Protein AF-A0A1B7WK94-F1 (afdb_monomer)

pLDDT: mean 87.26, std 15.66, range [40.94, 98.75]

Foldseek 3Di:
DDDDFDWDKDWDADPNQIKIWIDGPVAPPQIAIDSDPVRRVVRSVVVRVVRVVVVVVVVVVVVVVVCVVCVVVDDDPPPDD

Radius of gyration: 22.15 Å; Cα contacts (8 Å, |Δi|>4): 81; chains: 1; bounding box: 37×21×78 Å

Sequence (81 aa):
MQTLIRLKIERFIEQDQEYFVATSDDLQGLVAEGKTVQEAIEIAEDVAKVLLELEKEAVQTRNLYYNYQVGWVAKPNTTNY

Solvent-accessible surface area (backbone atoms only — not comparable to full-atom values): 4911 Å² total; per-residue (Å²): 138,89,81,90,73,65,72,49,77,45,82,48,76,56,95,96,42,64,36,22,39,28,34,31,92,80,42,86,90,44,69,21,69,20,78,39,70,66,49,8,49,57,48,36,53,56,50,46,54,52,51,57,49,52,53,50,53,53,52,51,54,50,52,51,52,51,52,66,61,53,66,78,73,71,76,83,83,81,77,77,129

Mean predicted aligned error: 8.24 Å

Structure (mmCIF, N/CA/C/O backbone):
data_AF-A0A1B7WK94-F1
#
_entry.id   AF-A0A1B7WK94-F1
#
loop_
_atom_site.group_PDB
_atom_site.id
_atom_site.type_symbol
_atom_site.label_atom_id
_atom_site.label_alt_id
_atom_site.label_comp_id
_atom_site.label_asym_id
_atom_site.label_entity_id
_atom_site.label_seq_id
_atom_site.pdbx_PDB_ins_code
_atom_site.Cartn_x
_atom_site.Cartn_y
_atom_site.Cartn_z
_atom_site.occupancy
_atom_site.B_iso_or_equiv
_atom_site.auth_seq_id
_atom_site.auth_comp_id
_atom_site.auth_asym_id
_atom_site.auth_atom_id
_atom_site.pdbx_PDB_model_num
ATOM 1 N N . MET A 1 1 ? 4.573 11.574 -14.548 1.00 69.12 1 MET A N 1
ATOM 2 C CA . MET A 1 1 ? 3.769 10.412 -14.985 1.00 69.12 1 MET A CA 1
ATOM 3 C C . MET A 1 1 ? 2.613 10.297 -14.020 1.00 69.12 1 MET A C 1
ATOM 5 O O . MET A 1 1 ? 2.857 10.427 -12.829 1.00 69.12 1 MET A O 1
ATOM 9 N N . GLN A 1 2 ? 1.392 10.136 -14.514 1.00 78.81 2 GLN A N 1
ATOM 10 C CA . GLN A 1 2 ? 0.224 9.922 -13.667 1.00 78.81 2 GLN A CA 1
ATOM 11 C C . GLN A 1 2 ? -0.273 8.502 -13.930 1.00 78.81 2 GLN A C 1
ATOM 13 O O . GLN A 1 2 ? -0.537 8.159 -15.081 1.00 78.81 2 GLN A O 1
ATOM 18 N N . THR A 1 3 ? -0.355 7.692 -12.877 1.00 88.94 3 THR A N 1
ATOM 19 C CA . THR A 1 3 ? -0.857 6.313 -12.920 1.00 88.94 3 THR A CA 1
ATOM 20 C C . THR A 1 3 ? -2.070 6.230 -12.011 1.00 88.94 3 THR A C 1
ATOM 22 O O . THR A 1 3 ? -2.048 6.761 -10.903 1.00 88.94 3 THR A O 1
ATOM 25 N N . LEU A 1 4 ? -3.130 5.579 -12.483 1.00 94.56 4 LEU A N 1
ATOM 26 C CA . LEU A 1 4 ? -4.282 5.246 -11.657 1.00 94.56 4 LEU A CA 1
ATOM 27 C C . LEU A 1 4 ? -4.096 3.824 -11.119 1.00 94.56 4 LEU A C 1
ATOM 29 O O . LEU A 1 4 ? -3.991 2.892 -11.911 1.00 94.56 4 LEU A O 1
ATOM 33 N N . ILE A 1 5 ? -4.057 3.675 -9.795 1.00 95.25 5 ILE A N 1
ATOM 34 C CA . ILE A 1 5 ? -3.936 2.387 -9.098 1.00 95.25 5 ILE A CA 1
ATOM 35 C C . ILE A 1 5 ? -5.170 2.225 -8.219 1.00 95.25 5 ILE A C 1
ATOM 37 O O . ILE A 1 5 ? -5.494 3.122 -7.438 1.00 95.25 5 ILE A O 1
ATOM 41 N N . ARG A 1 6 ? -5.877 1.099 -8.340 1.00 97.56 6 ARG A N 1
ATOM 42 C CA . ARG A 1 6 ? -7.011 0.798 -7.460 1.00 97.56 6 ARG A CA 1
ATOM 43 C C . ARG A 1 6 ? -6.506 0.174 -6.169 1.00 97.56 6 ARG A C 1
ATOM 45 O O . ARG A 1 6 ? -5.846 -0.862 -6.199 1.00 97.56 6 ARG A O 1
ATOM 52 N N . LEU A 1 7 ? -6.842 0.793 -5.041 1.00 98.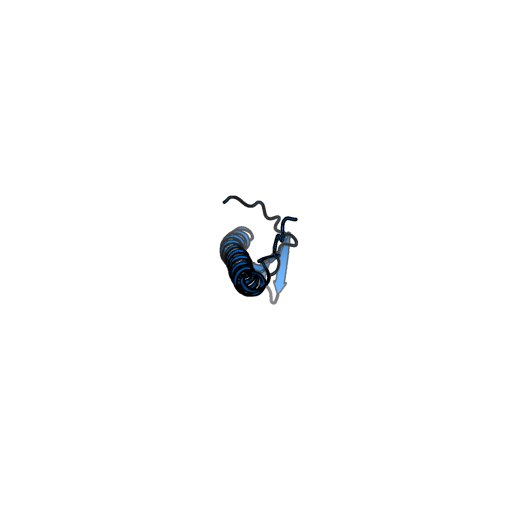12 7 LEU A N 1
ATOM 53 C CA . LEU A 1 7 ? -6.552 0.251 -3.718 1.00 98.12 7 LEU A CA 1
ATOM 54 C C . LEU A 1 7 ? -7.744 -0.553 -3.198 1.00 98.12 7 LEU A C 1
ATOM 56 O O . LEU A 1 7 ? -8.889 -0.096 -3.248 1.00 98.12 7 LEU A O 1
ATOM 60 N N . LYS A 1 8 ? -7.457 -1.728 -2.645 1.00 98.44 8 LYS A N 1
ATOM 61 C CA . LYS A 1 8 ? -8.350 -2.472 -1.764 1.00 98.44 8 LYS A CA 1
ATOM 62 C C . LYS A 1 8 ? -7.929 -2.165 -0.329 1.00 98.44 8 LYS A C 1
ATOM 64 O O . LYS A 1 8 ? -6.806 -2.475 0.059 1.00 98.44 8 LYS A O 1
ATOM 69 N N . ILE A 1 9 ? -8.821 -1.537 0.434 1.00 98.50 9 ILE A N 1
ATOM 70 C CA . ILE A 1 9 ? -8.605 -1.243 1.854 1.00 98.50 9 ILE A CA 1
ATOM 71 C C . ILE A 1 9 ? -9.359 -2.276 2.684 1.00 98.50 9 ILE A C 1
ATOM 73 O O . ILE A 1 9 ? -10.572 -2.432 2.535 1.00 98.50 9 ILE A O 1
ATOM 77 N N . GLU A 1 10 ? -8.647 -2.956 3.572 1.00 98.44 10 GLU A N 1
ATOM 78 C CA . GLU A 1 10 ? -9.209 -3.911 4.521 1.00 98.44 10 GLU A CA 1
ATOM 79 C C . GLU A 1 10 ? -8.952 -3.436 5.947 1.00 98.44 10 GLU A C 1
ATOM 81 O O . GLU A 1 10 ? -7.895 -2.889 6.257 1.00 98.44 10 GLU A O 1
ATOM 86 N N . ARG A 1 11 ? -9.946 -3.627 6.814 1.00 98.19 11 ARG A N 1
ATOM 87 C CA . ARG A 1 11 ? -9.856 -3.302 8.235 1.00 98.19 11 ARG A CA 1
ATOM 88 C C . ARG A 1 11 ? -9.575 -4.564 9.035 1.00 98.19 11 ARG A C 1
ATOM 90 O O . ARG A 1 11 ? -10.273 -5.563 8.858 1.00 98.19 11 ARG A O 1
ATOM 97 N N . PHE A 1 12 ? -8.671 -4.448 9.994 1.00 98.12 12 PHE A N 1
ATOM 98 C CA . PHE A 1 12 ? -8.316 -5.496 10.935 1.00 98.12 12 PHE A CA 1
ATOM 99 C C . PHE A 1 12 ? -8.471 -5.005 12.371 1.00 98.12 12 PHE A C 1
ATOM 101 O O . PHE A 1 12 ? -8.370 -3.810 12.653 1.00 98.12 12 PHE A O 1
ATOM 108 N N . ILE A 1 13 ? -8.768 -5.944 13.268 1.00 97.31 13 ILE A N 1
ATOM 109 C CA . ILE A 1 13 ? -8.857 -5.703 14.706 1.00 97.31 13 ILE A CA 1
ATOM 110 C C . ILE A 1 13 ? -8.107 -6.836 15.397 1.00 97.31 13 ILE A C 1
ATOM 112 O O . ILE A 1 13 ? -8.525 -7.992 15.316 1.00 97.31 13 ILE A O 1
ATOM 116 N N . GLU A 1 14 ? -7.027 -6.501 16.092 1.00 94.38 14 GLU A N 1
ATOM 117 C CA . GLU A 1 14 ? -6.222 -7.441 16.868 1.00 94.38 14 GLU A CA 1
ATOM 118 C C . GLU A 1 14 ? -5.952 -6.855 18.253 1.00 94.38 14 GLU A C 1
ATOM 120 O O . GLU A 1 14 ? -5.560 -5.700 18.373 1.00 94.38 14 GLU A O 1
ATOM 125 N N . GLN A 1 15 ? -6.167 -7.642 19.314 1.00 93.56 15 GLN A N 1
ATOM 126 C CA . GLN A 1 15 ? -5.878 -7.232 20.701 1.00 93.56 15 GLN A CA 1
ATOM 127 C C . GLN A 1 15 ? -6.459 -5.849 21.082 1.00 93.56 15 GLN A C 1
ATOM 129 O O . GLN A 1 15 ? -5.772 -5.026 21.683 1.00 93.56 15 GLN A O 1
ATOM 134 N N . ASP A 1 16 ? -7.718 -5.590 20.706 1.00 94.19 16 ASP A N 1
ATOM 135 C CA . ASP A 1 16 ? -8.4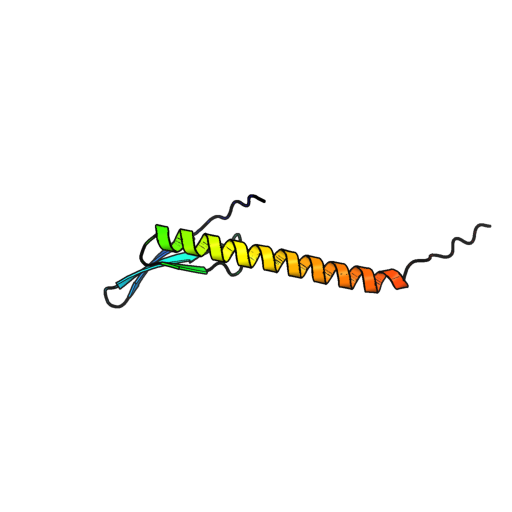18 -4.305 20.894 1.00 94.19 16 ASP A CA 1
ATOM 136 C C . ASP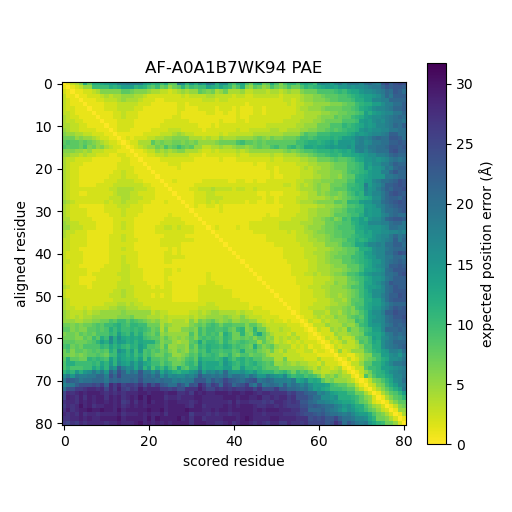 A 1 16 ? -7.786 -3.094 20.169 1.00 94.19 16 ASP A C 1
ATOM 138 O O . ASP A 1 16 ? -8.124 -1.946 20.462 1.00 94.19 16 ASP A O 1
ATOM 142 N N . GLN A 1 17 ? -6.904 -3.322 19.191 1.00 94.50 17 GLN A N 1
ATOM 143 C CA . GLN A 1 17 ? -6.362 -2.296 18.298 1.00 94.50 17 GLN A CA 1
ATOM 144 C C . GLN A 1 17 ? -6.903 -2.474 16.877 1.00 94.50 17 GLN A C 1
ATOM 146 O O . GLN A 1 17 ? -6.911 -3.577 16.334 1.00 94.50 17 GLN A O 1
ATOM 151 N N . GLU A 1 18 ? -7.358 -1.377 16.275 1.00 97.19 18 GLU A N 1
ATOM 152 C CA . GLU A 1 18 ? -7.824 -1.315 14.886 1.00 97.19 18 GLU A CA 1
ATOM 153 C C . GLU A 1 18 ? -6.706 -0.782 13.984 1.00 97.19 18 GLU A C 1
ATOM 155 O O . GLU A 1 18 ? -6.011 0.174 14.338 1.00 97.19 18 GLU A O 1
ATOM 160 N N . TYR A 1 19 ? -6.554 -1.384 12.808 1.00 98.31 19 TYR A N 1
ATOM 161 C CA . TYR A 1 19 ? -5.649 -0.917 11.762 1.00 98.31 19 TYR A CA 1
ATOM 162 C C . TYR A 1 19 ? -6.206 -1.254 10.377 1.00 98.31 19 TYR A C 1
ATOM 164 O O . TYR A 1 19 ? -7.158 -2.026 10.218 1.00 98.31 19 TYR A O 1
ATOM 172 N N . PHE A 1 20 ? -5.626 -0.630 9.359 1.00 98.69 20 PHE A N 1
ATOM 173 C CA . PHE A 1 20 ? -6.069 -0.706 7.975 1.00 98.69 20 PHE A CA 1
ATOM 174 C C . PHE A 1 20 ? -4.908 -1.119 7.090 1.00 98.69 20 PHE A C 1
ATOM 176 O O . PHE A 1 20 ? -3.823 -0.555 7.194 1.00 98.69 20 PHE A O 1
ATOM 183 N N . VAL A 1 21 ? -5.160 -2.061 6.187 1.00 98.56 21 VAL A N 1
ATOM 184 C CA . VAL A 1 21 ? -4.182 -2.510 5.198 1.00 98.56 21 VAL A CA 1
ATOM 185 C C . VAL A 1 21 ? -4.683 -2.152 3.806 1.00 98.56 21 VAL A C 1
ATOM 187 O O . VAL A 1 21 ? -5.794 -2.513 3.416 1.00 98.56 21 VAL A O 1
ATOM 190 N N . ALA A 1 22 ? -3.855 -1.436 3.056 1.00 98.75 22 ALA A N 1
ATOM 191 C CA . ALA A 1 22 ? -4.035 -1.125 1.652 1.00 98.75 22 ALA A CA 1
ATOM 192 C C . ALA A 1 22 ? -3.237 -2.110 0.793 1.00 98.75 22 ALA A C 1
ATOM 194 O O . ALA A 1 22 ? -2.030 -2.266 0.970 1.00 98.75 22 ALA A O 1
ATOM 195 N N . THR A 1 23 ? -3.907 -2.752 -0.160 1.00 98.62 23 THR A N 1
ATOM 196 C CA . THR A 1 23 ? -3.296 -3.632 -1.169 1.00 98.62 23 THR A CA 1
ATOM 197 C C . THR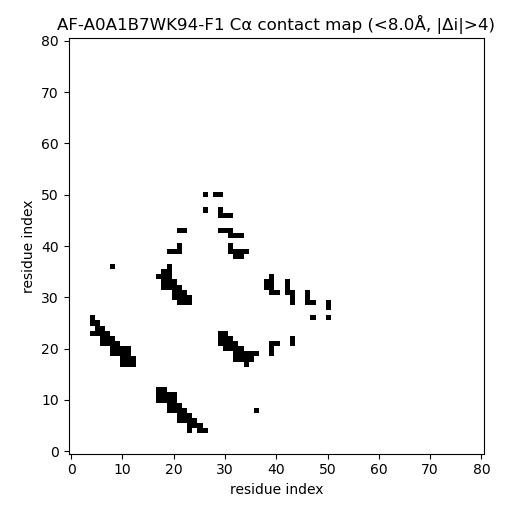 A 1 23 ? -3.770 -3.246 -2.567 1.00 98.62 23 THR A C 1
ATOM 199 O O . THR A 1 23 ? -4.748 -2.507 -2.715 1.00 98.62 23 THR A O 1
ATOM 202 N N . SER A 1 24 ? -3.089 -3.715 -3.614 1.00 98.12 24 SER A N 1
ATOM 203 C CA . SER A 1 24 ? -3.541 -3.518 -4.994 1.00 98.12 24 SER A CA 1
ATOM 204 C C . SER A 1 24 ? -3.198 -4.704 -5.884 1.00 98.12 24 SER A C 1
ATOM 206 O O . SER A 1 24 ? -2.050 -5.137 -5.931 1.00 98.12 24 SER A O 1
ATOM 208 N N . ASP A 1 25 ? -4.184 -5.169 -6.652 1.00 96.94 25 ASP A N 1
ATOM 209 C CA . ASP A 1 25 ? -3.971 -6.149 -7.723 1.00 96.94 25 ASP A CA 1
ATOM 210 C C . ASP A 1 25 ? -3.364 -5.504 -8.985 1.00 96.94 25 ASP A C 1
ATOM 212 O O . ASP A 1 25 ? -2.835 -6.204 -9.846 1.00 96.94 25 ASP A O 1
ATOM 216 N N . ASP A 1 26 ? -3.428 -4.170 -9.100 1.00 95.56 26 ASP A N 1
ATOM 217 C CA . ASP A 1 26 ? -2.883 -3.422 -10.240 1.00 95.56 26 ASP A CA 1
ATOM 218 C C . ASP A 1 26 ? -1.357 -3.225 -10.124 1.00 95.56 26 ASP A C 1
ATOM 220 O O . ASP A 1 26 ? -0.697 -2.978 -11.134 1.00 95.56 26 ASP A O 1
ATOM 224 N N . LEU A 1 27 ? -0.788 -3.315 -8.913 1.00 96.12 27 LEU A N 1
ATOM 225 C CA . LEU A 1 27 ? 0.642 -3.116 -8.659 1.00 96.12 27 LEU A CA 1
ATOM 226 C C . LEU A 1 27 ? 1.188 -4.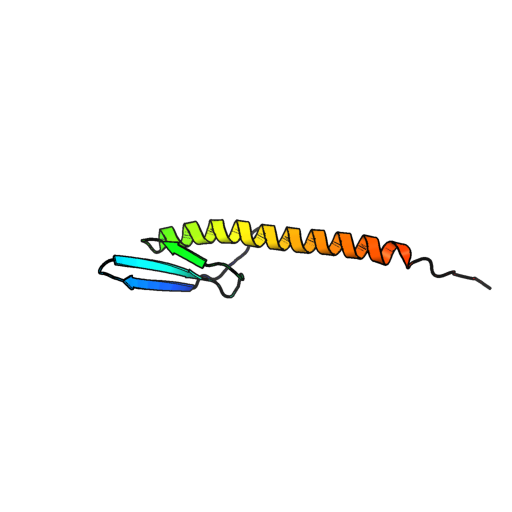166 -7.687 1.00 96.12 27 LEU A C 1
ATOM 228 O O . LEU A 1 27 ? 0.971 -4.102 -6.476 1.00 96.12 27 LEU A O 1
ATOM 232 N N . GLN A 1 28 ? 1.945 -5.122 -8.228 1.00 95.00 28 GLN A N 1
ATOM 233 C CA . GLN A 1 28 ? 2.525 -6.208 -7.445 1.00 95.00 28 GLN A CA 1
ATOM 234 C C . GLN A 1 28 ? 3.446 -5.681 -6.338 1.00 95.00 28 GLN A C 1
ATOM 236 O O . GLN A 1 28 ? 4.305 -4.833 -6.569 1.00 95.00 28 GLN A O 1
ATOM 241 N N . GLY A 1 29 ? 3.294 -6.245 -5.137 1.00 95.94 29 GLY A N 1
ATOM 242 C CA . GLY A 1 29 ? 4.105 -5.885 -3.974 1.00 95.94 29 GLY A CA 1
ATOM 243 C C . GLY A 1 29 ? 3.600 -4.657 -3.218 1.00 95.94 29 GLY A C 1
ATOM 244 O O . GLY A 1 29 ? 4.173 -4.332 -2.181 1.00 95.94 29 GLY A O 1
ATOM 245 N N . LEU A 1 30 ? 2.526 -4.001 -3.680 1.00 98.38 30 LEU A N 1
ATOM 246 C CA . LEU A 1 30 ? 1.897 -2.917 -2.933 1.00 98.38 30 LEU A CA 1
ATOM 247 C C . LEU A 1 30 ? 1.127 -3.486 -1.740 1.00 98.38 30 LEU A C 1
ATOM 249 O O . LEU A 1 30 ? 0.049 -4.065 -1.890 1.00 98.38 30 LEU A O 1
ATOM 253 N N . VAL A 1 31 ? 1.694 -3.280 -0.554 1.00 98.12 31 VAL A N 1
ATOM 254 C CA . VAL A 1 31 ? 1.064 -3.505 0.747 1.00 98.12 31 VAL A CA 1
ATOM 255 C C . VAL A 1 31 ? 1.472 -2.352 1.658 1.00 98.12 31 VAL A C 1
ATOM 257 O O . VAL A 1 31 ? 2.660 -2.057 1.779 1.00 98.12 31 VAL A O 1
ATOM 260 N N . ALA A 1 32 ? 0.504 -1.697 2.288 1.00 98.62 32 ALA A N 1
ATOM 261 C CA . ALA A 1 32 ? 0.738 -0.612 3.234 1.00 98.62 32 ALA A CA 1
ATOM 262 C C . ALA A 1 32 ? -0.232 -0.712 4.412 1.00 98.62 32 ALA A C 1
ATOM 264 O O . ALA A 1 32 ? -1.399 -1.033 4.216 1.00 98.62 32 ALA A O 1
ATOM 265 N N . GLU A 1 33 ? 0.237 -0.426 5.622 1.00 98.38 33 GLU A N 1
ATOM 266 C CA . GLU A 1 33 ? -0.568 -0.459 6.846 1.00 98.38 33 GLU A CA 1
ATOM 267 C C . GLU A 1 33 ? -0.635 0.936 7.472 1.00 98.38 33 GLU A C 1
ATOM 269 O O . GLU A 1 33 ? 0.368 1.645 7.488 1.00 98.38 33 GLU A O 1
ATOM 274 N N . GLY A 1 34 ? -1.791 1.316 8.015 1.00 98.12 34 GLY A N 1
ATOM 275 C CA . GLY A 1 34 ? -1.963 2.535 8.803 1.00 98.12 34 GLY A CA 1
ATOM 276 C C . GLY A 1 34 ? -3.017 2.375 9.897 1.00 98.12 34 GLY A C 1
ATOM 277 O O . GLY A 1 34 ? -3.900 1.522 9.820 1.00 98.12 34 GLY A O 1
ATOM 278 N N . LYS A 1 35 ? -2.972 3.232 10.919 1.00 97.62 35 LYS A N 1
ATOM 279 C CA . LYS A 1 35 ? -3.981 3.296 11.993 1.00 97.62 35 LYS A CA 1
ATOM 280 C C . LYS A 1 35 ? -5.298 3.889 11.508 1.00 97.62 35 LYS A C 1
ATOM 282 O O . LYS A 1 35 ? -6.333 3.719 12.143 1.00 97.62 35 LYS A O 1
ATOM 287 N N . THR A 1 36 ? -5.264 4.607 10.387 1.00 98.38 36 THR A N 1
ATOM 288 C CA . THR A 1 36 ? -6.446 5.143 9.707 1.00 98.38 36 THR A CA 1
ATOM 289 C C . THR A 1 36 ? -6.408 4.807 8.222 1.00 98.38 36 THR A C 1
ATOM 291 O O . THR A 1 36 ? -5.345 4.556 7.655 1.00 98.38 36 THR A O 1
ATOM 294 N N . VAL A 1 37 ? -7.571 4.866 7.567 1.00 98.38 37 VAL A N 1
ATOM 295 C CA . VAL A 1 37 ? -7.671 4.708 6.107 1.00 98.38 37 VAL A CA 1
ATOM 296 C C . VAL A 1 37 ? -6.790 5.725 5.375 1.00 98.38 37 VAL A C 1
ATOM 298 O O . VAL A 1 37 ? -6.114 5.362 4.420 1.00 98.38 37 VAL A O 1
ATOM 301 N N . GLN A 1 38 ? -6.771 6.981 5.832 1.00 98.50 38 GLN A N 1
ATOM 302 C CA . GLN A 1 38 ? -5.975 8.045 5.217 1.00 98.50 38 GLN A CA 1
ATOM 303 C C . GLN A 1 38 ? -4.473 7.750 5.307 1.00 98.50 38 GLN A C 1
ATOM 305 O O . GLN A 1 38 ? -3.772 7.849 4.307 1.00 98.50 38 GLN A O 1
ATOM 310 N N . GLU A 1 39 ? -3.997 7.326 6.479 1.00 98.62 39 GLU A N 1
ATOM 311 C CA . GLU A 1 39 ? -2.591 6.964 6.688 1.00 98.62 39 GLU A CA 1
ATOM 312 C C . GLU A 1 39 ? -2.177 5.782 5.799 1.00 98.62 39 GLU A C 1
ATOM 314 O O . GLU A 1 39 ? -1.143 5.838 5.139 1.00 98.62 39 GLU A O 1
ATOM 319 N N . ALA A 1 40 ? -3.016 4.743 5.700 1.00 98.69 40 ALA A N 1
ATOM 320 C CA . ALA A 1 40 ? -2.748 3.610 4.815 1.00 98.69 40 ALA A CA 1
ATOM 321 C C . ALA A 1 40 ? -2.675 4.031 3.333 1.00 98.69 40 ALA A C 1
ATOM 323 O O . ALA A 1 40 ? -1.867 3.487 2.583 1.00 98.69 40 ALA A O 1
ATOM 324 N N . ILE A 1 41 ? -3.485 5.011 2.906 1.00 98.44 41 ILE A N 1
ATOM 325 C CA . ILE A 1 41 ? -3.448 5.567 1.543 1.00 98.44 41 ILE A CA 1
ATOM 326 C C . ILE A 1 41 ? -2.161 6.365 1.304 1.00 98.44 41 ILE A C 1
ATOM 328 O O . ILE A 1 41 ? -1.529 6.183 0.266 1.00 98.44 41 ILE A O 1
ATOM 332 N N . GLU A 1 42 ? -1.761 7.221 2.245 1.00 98.44 42 GLU A N 1
ATOM 333 C CA . GLU A 1 42 ? -0.530 8.018 2.144 1.00 98.44 42 GLU A CA 1
ATOM 334 C C . GLU A 1 42 ? 0.707 7.114 2.052 1.00 98.44 42 GLU A C 1
ATOM 336 O O . GLU A 1 42 ? 1.545 7.287 1.167 1.00 98.44 42 GLU A O 1
ATOM 341 N N . ILE A 1 43 ? 0.772 6.075 2.889 1.00 98.56 43 ILE A N 1
ATOM 342 C CA . ILE A 1 43 ? 1.857 5.088 2.845 1.00 98.56 43 ILE A CA 1
ATOM 343 C C . ILE A 1 43 ? 1.805 4.286 1.535 1.00 98.56 43 ILE A C 1
ATOM 345 O O . ILE A 1 43 ? 2.844 4.056 0.915 1.00 98.56 43 ILE A O 1
ATOM 349 N N . ALA A 1 44 ? 0.615 3.892 1.064 1.00 98.50 44 ALA A N 1
ATOM 3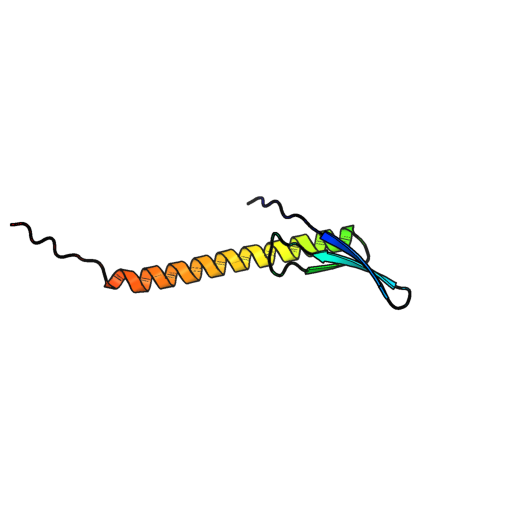50 C CA . ALA A 1 44 ? 0.461 3.198 -0.215 1.00 98.50 44 ALA A CA 1
ATOM 351 C C . ALA A 1 44 ? 0.946 4.040 -1.405 1.00 98.50 44 ALA A C 1
ATOM 353 O O . ALA A 1 44 ? 1.503 3.480 -2.350 1.00 98.50 44 ALA A O 1
ATOM 354 N N . GLU A 1 45 ? 0.769 5.364 -1.372 1.00 97.44 45 GLU A N 1
ATOM 355 C CA . GLU A 1 45 ? 1.267 6.263 -2.416 1.00 97.44 45 GLU A CA 1
ATOM 356 C C . GLU A 1 45 ? 2.799 6.231 -2.497 1.00 97.44 45 GLU A C 1
ATOM 358 O O . GLU A 1 45 ? 3.368 6.107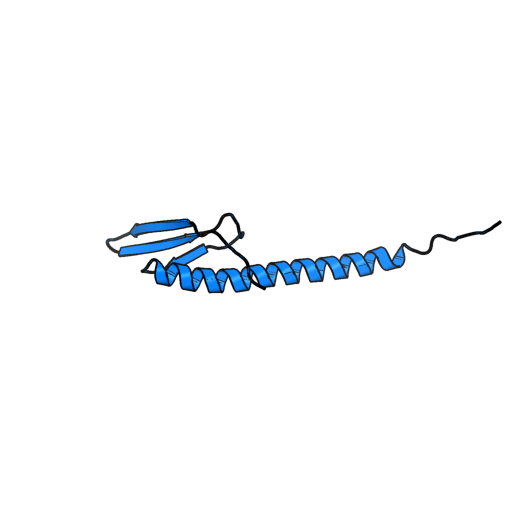 -3.586 1.00 97.44 45 GLU A O 1
ATOM 363 N N . ASP A 1 46 ? 3.475 6.300 -1.353 1.00 98.00 46 ASP A N 1
ATOM 364 C CA . ASP A 1 46 ? 4.935 6.273 -1.303 1.00 98.00 46 ASP A CA 1
ATOM 365 C C . ASP A 1 46 ? 5.497 4.901 -1.689 1.00 98.00 46 ASP A C 1
ATOM 367 O O . ASP A 1 46 ? 6.447 4.818 -2.474 1.00 98.00 46 ASP A O 1
ATOM 371 N N . VAL A 1 47 ? 4.852 3.817 -1.249 1.00 98.00 47 VAL A N 1
ATOM 372 C CA . VAL A 1 47 ? 5.178 2.453 -1.692 1.00 98.00 47 VAL A CA 1
ATOM 373 C C . VAL A 1 47 ? 4.997 2.313 -3.207 1.00 98.00 47 VAL A C 1
ATOM 375 O O . VAL A 1 47 ? 5.879 1.783 -3.886 1.00 98.00 47 VAL A O 1
ATOM 378 N N . ALA A 1 48 ? 3.905 2.839 -3.771 1.00 97.38 48 ALA A N 1
ATOM 379 C CA . ALA A 1 48 ? 3.650 2.787 -5.208 1.00 97.38 48 ALA A CA 1
ATOM 380 C C . ALA A 1 48 ? 4.739 3.504 -6.019 1.00 97.38 48 ALA A C 1
ATOM 382 O O . ALA A 1 48 ? 5.173 2.986 -7.050 1.00 97.38 48 ALA A O 1
ATOM 383 N N . LYS A 1 49 ? 5.217 4.669 -5.556 1.00 96.00 49 LYS A N 1
ATOM 384 C CA . LYS A 1 49 ? 6.316 5.403 -6.210 1.00 96.00 49 LYS A CA 1
ATOM 385 C C . LYS A 1 49 ? 7.584 4.554 -6.286 1.00 96.00 49 LYS A C 1
ATOM 387 O O . LYS A 1 49 ? 8.185 4.473 -7.355 1.00 96.00 49 LYS A O 1
ATOM 392 N N . VAL A 1 50 ? 7.963 3.910 -5.180 1.00 96.50 50 VAL A N 1
ATOM 393 C CA . VAL A 1 50 ? 9.162 3.060 -5.119 1.00 96.50 50 VAL A CA 1
ATOM 394 C C . VAL A 1 50 ? 9.025 1.854 -6.049 1.00 96.50 50 VAL A C 1
ATOM 396 O O . VAL A 1 50 ? 9.925 1.591 -6.843 1.00 96.50 50 VAL A O 1
ATOM 399 N N . LEU A 1 51 ? 7.890 1.153 -6.011 1.00 96.50 51 LEU A N 1
ATOM 400 C CA . LEU A 1 51 ? 7.655 -0.029 -6.846 1.00 96.50 51 LEU A CA 1
ATOM 401 C C . LEU A 1 51 ? 7.673 0.297 -8.345 1.00 96.50 51 LEU A C 1
ATOM 403 O O . LEU A 1 51 ? 8.311 -0.411 -9.123 1.00 96.50 51 LEU A O 1
ATOM 407 N N . LEU A 1 52 ? 7.028 1.394 -8.749 1.00 94.75 52 LEU A N 1
ATOM 408 C CA . LEU A 1 52 ? 7.017 1.835 -10.146 1.00 94.75 52 LEU A CA 1
ATOM 409 C C . LEU A 1 52 ? 8.405 2.256 -10.636 1.00 94.75 52 LEU A C 1
ATOM 411 O O . LEU A 1 52 ? 8.705 2.108 -11.821 1.00 94.75 52 LEU A O 1
ATOM 415 N N . GLU A 1 53 ? 9.246 2.808 -9.763 1.00 93.94 53 GLU A N 1
ATOM 416 C CA . GLU A 1 53 ? 10.615 3.160 -10.137 1.00 93.94 53 GLU A CA 1
ATOM 417 C C . GLU A 1 53 ? 11.481 1.908 -10.316 1.00 93.94 53 GLU A C 1
ATOM 419 O O . GLU A 1 53 ? 12.147 1.768 -11.342 1.00 93.94 53 GLU A O 1
ATOM 424 N N . LEU A 1 54 ? 11.367 0.938 -9.403 1.00 94.25 54 LEU A N 1
ATOM 425 C CA . LEU A 1 54 ? 12.042 -0.358 -9.522 1.00 94.25 54 LEU A CA 1
ATOM 426 C C . LEU A 1 54 ? 11.636 -1.115 -10.797 1.00 94.25 54 LEU A C 1
ATOM 428 O O . LEU A 1 54 ? 12.488 -1.709 -11.461 1.00 94.25 54 LEU A O 1
ATOM 432 N N . GLU A 1 55 ? 10.357 -1.075 -11.184 1.00 89.94 55 GLU A N 1
ATOM 433 C CA . GLU A 1 55 ? 9.889 -1.697 -12.429 1.00 89.94 55 GLU A CA 1
ATOM 434 C C . GLU A 1 55 ? 10.557 -1.065 -13.663 1.00 89.94 55 GLU A C 1
ATOM 436 O O . GLU A 1 55 ? 11.032 -1.776 -14.557 1.00 89.94 55 GLU A O 1
ATOM 441 N N . LYS A 1 56 ? 10.673 0.269 -13.702 1.00 88.69 56 LYS A N 1
ATOM 442 C CA . LYS A 1 56 ? 11.368 0.968 -14.793 1.00 88.69 56 LYS A CA 1
ATOM 443 C C . LYS A 1 56 ? 12.850 0.614 -14.836 1.00 88.69 56 LYS A C 1
ATOM 445 O O . LYS A 1 56 ? 13.363 0.351 -15.925 1.00 88.69 56 LYS A O 1
ATOM 450 N N . GLU A 1 57 ? 13.535 0.602 -13.695 1.00 87.81 57 GLU A N 1
ATOM 451 C CA . GLU A 1 57 ? 14.960 0.261 -13.613 1.00 87.81 57 GLU A CA 1
ATOM 452 C C . GLU A 1 57 ? 15.226 -1.174 -14.089 1.00 87.81 57 GLU A C 1
ATOM 454 O O . GLU A 1 57 ? 16.159 -1.419 -14.864 1.00 87.81 57 GLU A O 1
ATOM 459 N N . ALA A 1 58 ? 14.365 -2.123 -13.706 1.00 83.31 58 ALA A N 1
ATOM 460 C CA . ALA A 1 58 ? 14.446 -3.508 -14.157 1.00 83.31 58 ALA A CA 1
ATOM 461 C C . ALA A 1 58 ? 14.277 -3.620 -15.682 1.00 83.31 58 ALA A C 1
ATOM 463 O O . ALA A 1 58 ? 15.049 -4.314 -16.353 1.00 83.31 58 ALA A O 1
ATOM 464 N N . VAL A 1 59 ? 13.308 -2.896 -16.255 1.00 83.44 59 VAL A N 1
ATOM 465 C CA . VAL A 1 59 ? 13.090 -2.847 -17.709 1.00 83.44 59 VAL A CA 1
ATOM 466 C C . VAL A 1 59 ? 14.285 -2.219 -18.431 1.00 83.44 59 VAL A C 1
ATOM 468 O O . VAL A 1 59 ? 14.736 -2.765 -19.440 1.00 83.44 59 VAL A O 1
ATOM 471 N N . GLN A 1 60 ? 14.831 -1.113 -17.921 1.00 83.94 60 GLN A N 1
ATOM 472 C CA . GLN A 1 60 ? 15.996 -0.444 -18.509 1.00 83.94 60 GLN A CA 1
ATOM 473 C C . GLN A 1 60 ? 17.231 -1.350 -18.503 1.00 83.94 60 GLN A C 1
ATOM 475 O O . GLN A 1 60 ? 17.857 -1.540 -19.547 1.00 83.94 60 GLN A O 1
ATOM 480 N N . THR A 1 61 ? 17.537 -1.972 -17.364 1.00 81.94 61 THR A N 1
ATOM 481 C CA . THR A 1 61 ? 18.686 -2.879 -17.214 1.00 81.94 61 THR A CA 1
ATOM 482 C C . THR A 1 61 ? 18.580 -4.071 -18.162 1.00 81.94 61 THR A C 1
ATOM 484 O O . THR A 1 61 ? 19.536 -4.412 -18.864 1.00 81.94 61 THR A O 1
ATOM 4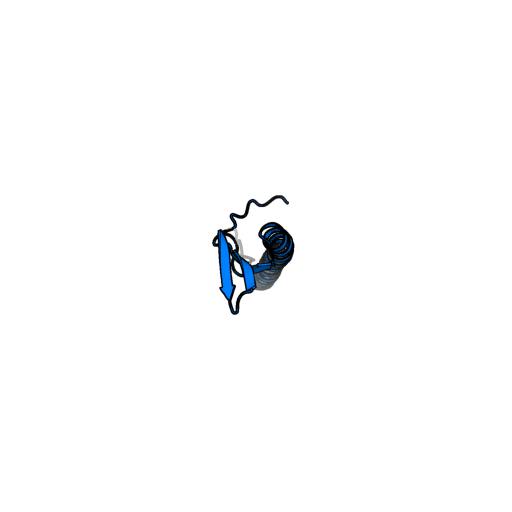87 N N . ARG A 1 62 ? 17.386 -4.669 -18.251 1.00 83.88 62 ARG A N 1
ATOM 488 C CA . ARG A 1 62 ? 17.100 -5.765 -19.179 1.00 83.88 62 ARG A CA 1
ATOM 489 C C . ARG A 1 62 ? 17.326 -5.347 -20.635 1.00 83.88 62 ARG A C 1
ATOM 491 O O . ARG A 1 62 ? 17.979 -6.071 -21.382 1.00 83.88 62 ARG A O 1
ATOM 498 N N . ASN A 1 63 ? 16.822 -4.181 -21.038 1.00 81.31 63 ASN A N 1
ATOM 499 C CA . ASN A 1 63 ? 16.965 -3.683 -22.409 1.00 81.31 63 ASN A CA 1
ATOM 500 C C . ASN A 1 63 ? 18.429 -3.406 -22.776 1.00 81.31 63 ASN A C 1
ATOM 502 O O . ASN A 1 63 ? 18.850 -3.731 -23.886 1.00 81.31 63 ASN A O 1
ATOM 506 N N . LEU A 1 64 ? 19.216 -2.852 -21.846 1.00 81.94 64 LEU A N 1
ATOM 507 C CA . LEU A 1 64 ? 20.654 -2.661 -22.041 1.00 81.94 64 LEU A CA 1
ATOM 508 C C . LEU A 1 64 ? 21.338 -4.001 -22.322 1.00 81.94 64 LEU A C 1
ATOM 510 O O . LEU A 1 64 ? 22.023 -4.129 -23.335 1.00 81.94 64 LEU A O 1
ATOM 514 N N . TYR A 1 65 ? 21.091 -5.018 -21.493 1.00 74.62 65 TYR A N 1
ATOM 515 C CA . TYR A 1 65 ? 21.672 -6.348 -21.681 1.00 74.62 65 TYR A CA 1
ATOM 516 C C . TYR A 1 65 ? 21.314 -6.965 -23.041 1.00 74.62 65 TYR A C 1
ATOM 518 O O . TYR A 1 65 ? 22.210 -7.415 -23.757 1.00 74.62 65 TYR A O 1
ATOM 526 N N . TYR A 1 66 ? 20.040 -6.918 -23.447 1.00 75.06 66 TYR A N 1
ATOM 527 C CA . TYR A 1 66 ? 19.625 -7.414 -24.763 1.00 75.06 66 TYR A CA 1
ATOM 528 C C . TYR A 1 66 ? 20.358 -6.706 -25.903 1.00 75.06 66 TYR A C 1
ATOM 530 O O . TYR A 1 66 ? 20.886 -7.380 -26.784 1.00 75.06 66 TYR A O 1
ATOM 538 N N . ASN A 1 67 ? 20.458 -5.374 -25.865 1.00 76.38 67 ASN A N 1
ATOM 539 C CA . ASN A 1 67 ? 21.150 -4.599 -26.898 1.00 76.38 67 ASN A CA 1
ATOM 540 C C . ASN A 1 67 ? 22.644 -4.956 -26.994 1.00 76.38 67 ASN A C 1
ATOM 542 O O . ASN A 1 67 ? 23.166 -5.103 -28.101 1.00 76.38 67 ASN A O 1
ATOM 546 N N . TYR A 1 68 ? 23.324 -5.159 -25.859 1.00 76.31 68 TYR A N 1
ATOM 547 C CA . TYR A 1 68 ? 24.723 -5.604 -25.844 1.00 76.31 68 TYR A CA 1
ATOM 548 C C . TYR A 1 68 ? 24.905 -7.024 -26.393 1.00 76.31 68 TYR A C 1
ATOM 550 O O . TYR A 1 68 ? 25.928 -7.294 -27.017 1.00 76.31 68 TYR A O 1
ATOM 558 N N . GLN A 1 69 ? 23.942 -7.929 -26.195 1.00 67.00 69 GLN A N 1
ATOM 559 C CA . GLN A 1 69 ? 24.016 -9.291 -26.731 1.00 67.00 69 GLN A CA 1
ATOM 560 C C . GLN A 1 69 ? 23.718 -9.359 -28.232 1.00 67.00 69 GLN A C 1
ATOM 562 O O . GLN A 1 69 ? 24.450 -10.014 -28.973 1.00 67.00 69 GLN A O 1
ATOM 567 N N . VAL A 1 70 ? 22.669 -8.677 -28.702 1.00 65.12 70 VAL A N 1
ATOM 568 C CA . VAL A 1 70 ? 22.256 -8.732 -30.117 1.00 65.12 70 VAL A CA 1
ATOM 569 C C . VAL A 1 70 ? 23.136 -7.876 -31.032 1.00 65.12 70 VAL A C 1
ATOM 571 O O . VAL A 1 70 ? 23.219 -8.153 -32.229 1.00 65.12 70 VAL A O 1
ATOM 574 N N . GLY A 1 71 ? 23.849 -6.8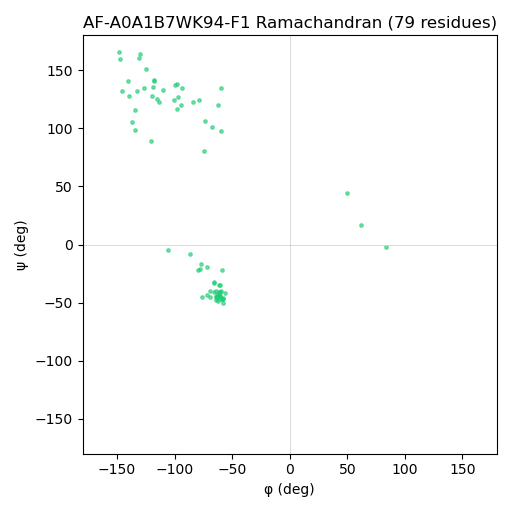84 -30.485 1.00 58.94 71 GLY A N 1
ATOM 575 C CA . GLY A 1 71 ? 24.784 -6.034 -31.231 1.00 58.94 71 GLY A CA 1
ATOM 576 C C . GLY A 1 71 ? 25.927 -6.794 -31.921 1.00 58.94 71 GLY A C 1
ATOM 577 O O . GLY A 1 71 ? 26.462 -6.308 -32.915 1.00 58.94 71 GLY A O 1
ATOM 578 N N . TRP A 1 72 ? 26.259 -8.009 -31.467 1.00 58.22 72 TRP A N 1
ATOM 579 C CA . TRP A 1 72 ? 27.277 -8.868 -32.093 1.00 58.22 72 TRP A CA 1
ATOM 580 C C . TRP A 1 72 ? 26.740 -9.751 -33.229 1.00 58.22 72 TRP A C 1
ATOM 582 O O . TRP A 1 72 ? 27.528 -10.403 -33.911 1.00 58.22 72 TRP A O 1
ATOM 592 N N . VAL A 1 73 ? 25.420 -9.795 -33.445 1.00 58.66 73 VAL A N 1
ATOM 593 C CA . VAL A 1 73 ? 24.776 -10.787 -34.330 1.00 58.66 73 VAL A CA 1
ATOM 594 C C . VAL A 1 73 ? 24.305 -10.188 -35.665 1.00 58.66 73 VAL A C 1
ATOM 596 O O . VAL A 1 73 ? 23.879 -10.921 -36.553 1.00 58.66 73 VAL A O 1
ATOM 599 N N . ALA A 1 74 ? 24.419 -8.871 -35.874 1.00 58.91 74 ALA A N 1
ATOM 600 C CA . ALA A 1 74 ? 23.909 -8.215 -37.079 1.00 58.91 74 ALA A CA 1
ATOM 601 C C . ALA A 1 74 ? 24.989 -7.477 -37.889 1.00 58.91 74 ALA A C 1
ATOM 603 O O . ALA A 1 74 ? 25.154 -6.264 -37.785 1.00 58.91 74 ALA A O 1
ATOM 604 N N . LYS A 1 75 ? 25.621 -8.203 -38.818 1.00 57.22 75 LYS A N 1
ATOM 605 C CA . LYS A 1 75 ? 25.698 -7.752 -40.217 1.00 57.22 75 LYS A CA 1
ATOM 606 C C . LYS A 1 75 ? 25.364 -8.928 -41.139 1.00 57.22 75 LYS A C 1
ATOM 608 O O . LYS A 1 75 ? 26.247 -9.742 -41.402 1.00 57.22 75 LYS A O 1
ATOM 613 N N . PRO A 1 76 ? 24.122 -9.050 -41.641 1.00 51.94 76 PRO A N 1
ATOM 614 C CA . PRO A 1 76 ? 23.881 -9.920 -42.779 1.00 51.94 76 PRO A CA 1
ATOM 615 C C . PRO A 1 76 ? 24.681 -9.368 -43.963 1.00 51.94 76 PRO A C 1
ATOM 617 O O . PRO A 1 76 ? 24.530 -8.212 -44.358 1.00 51.94 76 PRO A O 1
ATOM 620 N N . ASN A 1 77 ? 25.588 -10.197 -44.471 1.00 55.59 77 ASN A N 1
ATOM 621 C CA . ASN A 1 77 ? 26.345 -9.966 -45.690 1.00 55.59 77 ASN A CA 1
ATOM 622 C C . ASN A 1 77 ? 25.357 -9.817 -46.858 1.00 55.59 77 ASN A C 1
ATOM 624 O O . ASN A 1 77 ? 24.887 -10.812 -47.407 1.00 55.59 77 ASN A O 1
ATOM 628 N N . THR A 1 78 ? 25.023 -8.584 -47.236 1.00 58.78 78 THR A N 1
ATOM 629 C CA . THR A 1 78 ? 24.373 -8.313 -48.519 1.00 58.78 78 THR A CA 1
ATOM 630 C C . THR A 1 78 ? 25.428 -8.459 -49.608 1.00 58.78 78 THR A C 1
ATOM 632 O O . THR A 1 78 ? 26.020 -7.482 -50.066 1.00 58.78 78 THR A O 1
ATOM 635 N N . THR A 1 79 ? 25.701 -9.705 -49.988 1.00 50.47 79 THR A N 1
ATOM 636 C CA . THR A 1 79 ? 26.310 -10.011 -51.279 1.00 50.47 79 THR A CA 1
ATOM 637 C C . THR A 1 79 ? 25.274 -9.660 -52.342 1.00 50.47 79 THR A C 1
ATOM 639 O O . THR A 1 79 ? 24.308 -10.395 -52.537 1.00 50.47 79 THR A O 1
ATOM 642 N N . ASN A 1 80 ? 25.443 -8.498 -52.972 1.00 43.09 80 ASN A N 1
ATOM 643 C CA . ASN A 1 80 ? 24.760 -8.183 -54.219 1.00 43.09 80 ASN A CA 1
ATOM 644 C C . ASN A 1 80 ? 25.501 -8.897 -55.355 1.00 43.09 80 ASN A C 1
ATOM 646 O O . ASN A 1 80 ? 26.716 -8.733 -55.489 1.00 43.09 80 ASN A O 1
ATOM 650 N N . TYR A 1 81 ? 24.752 -9.705 -56.107 1.00 40.94 81 TYR A N 1
ATOM 651 C CA . TYR A 1 81 ? 25.098 -10.131 -57.463 1.00 40.94 81 TYR A CA 1
ATOM 652 C C . TYR A 1 81 ? 25.123 -8.930 -58.412 1.00 40.94 81 TYR A C 1
ATOM 654 O O . TYR A 1 81 ? 24.331 -7.986 -58.175 1.00 40.94 81 TYR A O 1
#

Secondary structure (DSSP, 8-state):
-----PPEEEEEEETTEEEEEEE-SSSTT-EEEESSHHHHHHHHHHHHHHHHHHHHHHHHHHHHHHHHHHTTS--------

Nearest PDB structures (foldseek):
  8cf1-assembly1_E  TM=6.031E-01  e=2.163E-01  Escherichia coli BW25113
  6g1n-assembly1_D  TM=6.662E-01  e=3.146E-01  Burkholderia pseudomallei K96243
  6g1n-assembly1_B  TM=5.857E-01  e=3.565E-01  Burkholderia pseudomallei K96243
  3rv0-assembly1_B  TM=4.004E-01  e=5.187E-01  Vanderwaltozyma polyspora DSM 70294
  1nye-assembly2_D  TM=5.260E-01  e=6.724E+00  Escherichia coli